Protein AF-A0A8C3SAW6-F1 (afdb_monomer_lite)

Foldseek 3Di:
DKDKDWDQDPVRDIDIDIFDQDFDDDDCSSVVSVVVSVVVRVVVVCVVCVVVVVCVVVVVVPPPDDDDDDPDPDDDDPPPPPDPPDDDDDDDDDDDDDD

Radius of gyration: 28.86 Å; chains: 1; bounding box: 41×69×80 Å

Organism: Chelydra serpentina (NCBI:txid8475)

pLDDT: mean 75.07, std 23.41, range [39.38, 98.31]

Structure (mmCIF, N/CA/C/O backbone):
data_AF-A0A8C3SAW6-F1
#
_entry.id   AF-A0A8C3SAW6-F1
#
loop_
_atom_site.group_PDB
_atom_site.id
_atom_site.type_symbol
_atom_site.label_atom_id
_atom_site.label_alt_id
_atom_site.label_comp_id
_atom_site.label_asym_id
_atom_site.label_entity_id
_atom_site.label_seq_id
_atom_site.pdbx_PDB_ins_code
_atom_site.Cartn_x
_atom_site.Cartn_y
_atom_site.Cartn_z
_atom_site.occupancy
_atom_site.B_iso_or_equiv
_atom_site.auth_seq_id
_atom_site.auth_comp_id
_atom_site.auth_asym_id
_atom_site.auth_atom_id
_atom_site.pdbx_PDB_model_num
ATOM 1 N N . MET A 1 1 ? -8.411 8.283 10.492 1.00 90.94 1 MET A N 1
ATOM 2 C CA . MET A 1 1 ? -6.998 7.872 10.304 1.00 90.94 1 MET A CA 1
ATOM 3 C C . MET A 1 1 ? -6.663 7.936 8.809 1.00 90.94 1 MET A C 1
ATOM 5 O O . MET A 1 1 ? -7.595 8.067 8.020 1.00 90.94 1 MET A O 1
ATOM 9 N N . GLU A 1 2 ? -5.395 7.904 8.391 1.00 96.38 2 GLU A N 1
ATOM 10 C CA . GLU A 1 2 ? -5.008 7.918 6.964 1.00 96.38 2 GLU A CA 1
ATOM 11 C C . GLU A 1 2 ? -3.872 6.923 6.704 1.00 96.38 2 GLU A C 1
ATOM 13 O O . GLU A 1 2 ? -2.884 6.913 7.435 1.00 96.38 2 GLU A O 1
ATOM 18 N N . LEU A 1 3 ? -4.013 6.113 5.654 1.00 97.88 3 LEU A N 1
ATOM 19 C CA . LEU A 1 3 ? -2.949 5.281 5.104 1.00 97.88 3 LEU A CA 1
ATOM 20 C C . LEU A 1 3 ? -2.264 6.026 3.963 1.00 97.88 3 LEU A C 1
ATOM 22 O O . LEU A 1 3 ? -2.924 6.637 3.119 1.00 97.88 3 LEU A O 1
ATOM 26 N N . ARG A 1 4 ? -0.934 5.957 3.933 1.00 97.62 4 ARG A N 1
ATOM 27 C CA . ARG A 1 4 ? -0.100 6.603 2.919 1.00 97.62 4 ARG A CA 1
ATOM 28 C C . ARG A 1 4 ? 0.845 5.592 2.302 1.00 97.62 4 ARG A C 1
ATOM 30 O O . ARG A 1 4 ? 1.463 4.812 3.019 1.00 97.62 4 ARG A O 1
ATOM 37 N N . ALA A 1 5 ? 1.003 5.674 0.991 1.00 96.62 5 ALA A N 1
ATOM 38 C CA . ALA A 1 5 ? 2.035 4.960 0.258 1.00 96.62 5 ALA A CA 1
ATOM 39 C C . ALA A 1 5 ? 2.604 5.856 -0.845 1.00 96.62 5 ALA A C 1
ATOM 41 O O . ALA A 1 5 ? 2.051 6.910 -1.167 1.00 96.62 5 ALA A O 1
ATOM 42 N N . GLN A 1 6 ? 3.725 5.444 -1.424 1.00 97.31 6 GLN A N 1
ATOM 43 C CA . GLN A 1 6 ? 4.309 6.113 -2.575 1.00 97.31 6 GLN A CA 1
ATOM 44 C C . GLN A 1 6 ? 4.946 5.072 -3.485 1.00 97.31 6 GLN A C 1
ATOM 46 O O . GLN A 1 6 ? 5.821 4.324 -3.056 1.00 97.31 6 GLN A O 1
ATOM 51 N N . LEU A 1 7 ? 4.534 5.062 -4.749 1.00 94.75 7 LEU A N 1
ATOM 52 C CA . LEU A 1 7 ? 5.205 4.295 -5.786 1.00 94.75 7 LEU A CA 1
ATOM 53 C C . LEU A 1 7 ? 6.281 5.176 -6.422 1.00 94.75 7 LEU A C 1
ATOM 55 O O . LEU A 1 7 ? 5.993 6.297 -6.842 1.00 94.75 7 LEU A O 1
ATOM 59 N N . THR A 1 8 ? 7.514 4.684 -6.484 1.00 94.94 8 THR A N 1
ATOM 60 C CA . THR A 1 8 ? 8.613 5.371 -7.174 1.00 94.94 8 THR A CA 1
ATOM 61 C C . THR A 1 8 ? 8.993 4.549 -8.397 1.00 94.94 8 THR A C 1
ATOM 63 O O . THR A 1 8 ? 9.348 3.380 -8.262 1.00 94.94 8 THR A O 1
ATOM 66 N N . GLY A 1 9 ? 8.851 5.134 -9.586 1.00 90.75 9 GLY A N 1
ATOM 67 C CA . GLY A 1 9 ? 9.210 4.484 -10.844 1.00 90.75 9 GLY A CA 1
ATOM 68 C C . GLY A 1 9 ? 10.723 4.447 -11.075 1.00 90.75 9 GLY A C 1
ATOM 69 O O . GLY A 1 9 ? 11.488 5.139 -10.401 1.00 90.75 9 GLY A O 1
ATOM 70 N N . ARG A 1 10 ? 11.161 3.653 -12.063 1.00 88.12 10 ARG A N 1
ATOM 71 C CA . ARG A 1 10 ? 12.571 3.613 -12.508 1.00 88.12 10 ARG A CA 1
ATOM 72 C C . ARG A 1 10 ? 13.034 4.955 -13.094 1.00 88.12 10 ARG A C 1
ATOM 74 O O . ARG A 1 10 ? 14.209 5.283 -13.029 1.00 88.12 10 ARG A O 1
ATOM 81 N N . ASP A 1 11 ? 12.092 5.734 -13.615 1.00 89.31 11 ASP A N 1
ATOM 82 C CA . ASP A 1 11 ? 12.245 7.118 -14.075 1.00 89.31 11 ASP A CA 1
ATOM 83 C C . ASP A 1 11 ? 12.374 8.138 -12.926 1.00 89.31 11 ASP A C 1
ATOM 85 O O . ASP A 1 11 ? 12.476 9.339 -13.164 1.00 89.31 11 ASP A O 1
ATOM 89 N N . GLY A 1 12 ? 12.335 7.680 -11.669 1.00 94.06 12 GLY A N 1
ATOM 90 C CA . GLY A 1 12 ? 12.353 8.532 -10.484 1.00 94.06 12 GLY A CA 1
ATOM 91 C C . GLY A 1 12 ? 11.021 9.229 -10.204 1.00 94.06 12 GLY A C 1
ATOM 92 O O . GLY A 1 12 ? 10.914 9.946 -9.204 1.00 94.06 12 GLY A O 1
ATOM 93 N N . GLN A 1 13 ? 9.990 9.009 -11.029 1.00 93.50 13 GLN A N 1
ATOM 94 C CA . GLN A 1 13 ? 8.689 9.633 -10.830 1.00 93.50 13 GLN A CA 1
ATOM 95 C C . GLN A 1 13 ? 8.015 9.076 -9.582 1.00 93.50 13 GLN A C 1
ATOM 97 O O . GLN A 1 13 ? 7.874 7.862 -9.402 1.00 93.50 13 GLN A O 1
ATOM 102 N N . LYS A 1 14 ? 7.563 9.986 -8.720 1.00 95.94 14 LYS A N 1
ATOM 103 C CA . LYS A 1 14 ? 6.910 9.664 -7.451 1.00 95.94 14 LYS A CA 1
ATOM 104 C C . LYS A 1 14 ? 5.403 9.802 -7.598 1.00 95.94 14 LYS A C 1
ATOM 106 O O . LYS A 1 14 ? 4.897 10.873 -7.917 1.00 95.94 14 LYS A O 1
ATOM 111 N N . ARG A 1 15 ? 4.682 8.725 -7.310 1.00 95.06 15 ARG A N 1
ATOM 112 C CA . ARG A 1 15 ? 3.219 8.653 -7.345 1.00 95.06 15 ARG A CA 1
ATOM 113 C C . ARG A 1 15 ? 2.695 8.403 -5.928 1.00 95.06 15 ARG A C 1
ATOM 115 O O . ARG A 1 15 ? 2.750 7.262 -5.460 1.00 95.06 15 ARG A O 1
ATOM 122 N N . PRO A 1 16 ? 2.267 9.451 -5.199 1.00 97.00 16 PRO A N 1
ATOM 123 C CA . PRO A 1 16 ? 1.742 9.302 -3.848 1.00 97.00 16 PRO A CA 1
ATOM 124 C C . PRO A 1 16 ? 0.322 8.725 -3.860 1.00 97.00 16 PRO A C 1
ATOM 126 O O . PRO A 1 16 ? -0.489 9.049 -4.721 1.00 97.00 16 PRO A O 1
ATOM 129 N N . LEU A 1 17 ? 0.016 7.919 -2.848 1.00 97.50 17 LEU A N 1
ATOM 130 C CA . LEU A 1 17 ? -1.282 7.300 -2.599 1.00 97.50 17 LEU A CA 1
ATOM 131 C C . LEU A 1 17 ? -1.735 7.649 -1.185 1.00 97.50 17 LEU A C 1
ATOM 133 O O . LEU A 1 17 ? -0.938 7.610 -0.241 1.00 97.50 17 LEU A O 1
ATOM 137 N N . ARG A 1 18 ? -3.013 7.997 -1.034 1.00 97.75 18 ARG A N 1
ATOM 138 C CA . ARG A 1 18 ? -3.614 8.334 0.259 1.00 97.75 18 ARG A CA 1
ATOM 139 C C . ARG A 1 18 ? -5.004 7.730 0.357 1.00 97.75 18 ARG A C 1
ATOM 141 O O . ARG A 1 18 ? -5.836 7.961 -0.515 1.00 97.75 18 ARG A O 1
ATOM 148 N N . VAL A 1 19 ? -5.260 7.012 1.444 1.00 98.00 19 VAL A N 1
ATOM 149 C CA . VAL A 1 19 ? -6.573 6.439 1.745 1.00 98.00 19 VAL A CA 1
ATOM 150 C C . VAL A 1 19 ? -7.003 6.887 3.131 1.00 98.00 19 VAL A C 1
ATOM 152 O O . VAL A 1 19 ? -6.382 6.555 4.144 1.00 98.00 19 VAL A O 1
ATOM 155 N N . ARG A 1 20 ? -8.093 7.652 3.190 1.00 97.25 20 ARG A N 1
ATOM 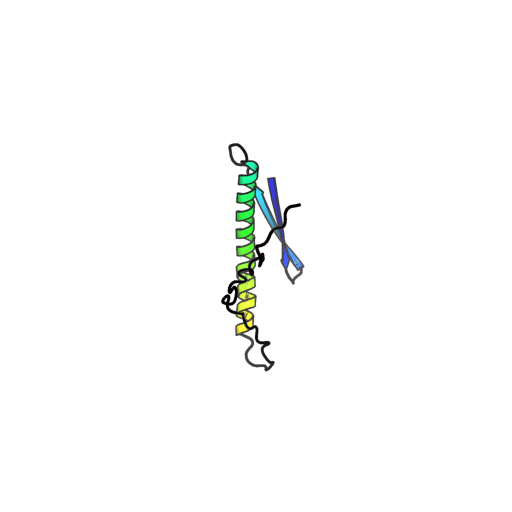156 C CA . ARG A 1 20 ? -8.691 8.052 4.461 1.00 97.25 20 ARG A CA 1
ATOM 157 C C . ARG A 1 20 ? -9.471 6.872 5.033 1.00 97.25 20 ARG A C 1
ATOM 159 O O . ARG A 1 20 ? -10.407 6.391 4.413 1.00 97.25 20 ARG A O 1
ATOM 166 N N . CYS A 1 21 ? -9.103 6.443 6.233 1.00 96.75 21 CYS A N 1
ATOM 167 C CA . CYS A 1 21 ? -9.790 5.375 6.951 1.00 96.75 21 CYS A CA 1
ATOM 168 C C . CYS A 1 21 ? -10.818 6.006 7.894 1.00 96.75 21 CYS A C 1
ATOM 170 O O . CYS A 1 21 ? -10.435 6.643 8.891 1.00 96.75 21 CYS A O 1
ATOM 172 N N . GLN A 1 22 ? -12.106 5.871 7.564 1.00 95.44 22 GLN A N 1
ATOM 173 C CA . GLN A 1 22 ? -13.185 6.208 8.490 1.00 95.44 22 GLN A CA 1
ATOM 174 C C . GLN A 1 22 ? -13.390 5.064 9.493 1.00 95.44 22 GLN A C 1
ATOM 176 O O . GLN A 1 22 ? -13.486 3.913 9.068 1.00 95.44 22 GLN A O 1
ATOM 181 N N . PRO A 1 23 ? -13.458 5.358 10.803 1.00 94.12 23 PRO A N 1
ATOM 182 C CA . PRO A 1 23 ? -13.856 4.365 11.789 1.00 94.12 23 PRO A CA 1
ATOM 183 C C . PRO A 1 23 ? -15.313 3.955 11.559 1.00 94.12 23 PRO A C 1
ATOM 185 O O . PRO A 1 23 ? -16.151 4.774 11.178 1.00 94.12 23 PRO A O 1
ATOM 188 N N . GLU A 1 24 ? -15.605 2.686 11.808 1.00 95.00 24 GLU A N 1
ATOM 189 C CA . GLU A 1 24 ? -16.961 2.148 11.756 1.00 95.00 24 GLU A CA 1
ATOM 190 C C . GLU A 1 24 ? -17.617 2.158 13.142 1.00 95.00 24 GLU A C 1
ATOM 192 O O . GLU A 1 24 ? -16.961 2.373 14.160 1.00 95.00 24 GLU A O 1
ATOM 197 N N . ALA A 1 25 ? -18.929 1.932 13.198 1.00 95.62 25 ALA A N 1
ATOM 198 C CA . ALA A 1 25 ? -19.656 1.896 14.462 1.00 95.62 25 ALA A CA 1
ATOM 199 C C . ALA A 1 25 ? -19.320 0.640 15.296 1.00 95.62 25 ALA A C 1
ATOM 201 O O . ALA A 1 25 ? -18.985 -0.426 14.766 1.00 95.62 25 ALA A O 1
ATOM 202 N N . GLY A 1 26 ? -19.467 0.765 16.619 1.00 96.06 26 GLY A N 1
ATOM 203 C CA . GLY A 1 26 ? -19.337 -0.330 17.585 1.00 96.06 26 GLY A CA 1
ATOM 204 C C . GLY A 1 26 ? -17.907 -0.626 18.047 1.00 96.06 26 GLY A C 1
ATOM 205 O O . GLY A 1 26 ? -16.928 -0.063 17.557 1.00 96.06 26 GLY A O 1
ATOM 206 N N . ALA A 1 27 ? -17.782 -1.552 19.003 1.00 95.56 27 ALA A N 1
ATOM 207 C CA . ALA A 1 27 ? -16.489 -1.977 19.535 1.00 95.56 27 ALA A CA 1
ATOM 208 C C . ALA A 1 27 ? -15.583 -2.517 18.412 1.00 95.56 27 ALA A C 1
ATOM 210 O O . ALA A 1 27 ? -16.024 -3.308 17.570 1.00 95.56 27 ALA A O 1
ATOM 211 N N . GLY A 1 28 ? -14.332 -2.053 18.373 1.00 94.69 28 GLY A N 1
ATOM 212 C CA . GLY A 1 28 ? -13.365 -2.403 17.324 1.00 94.69 28 GLY A CA 1
ATOM 213 C C . GLY A 1 28 ? -13.616 -1.744 15.960 1.00 94.69 28 GLY A C 1
ATOM 214 O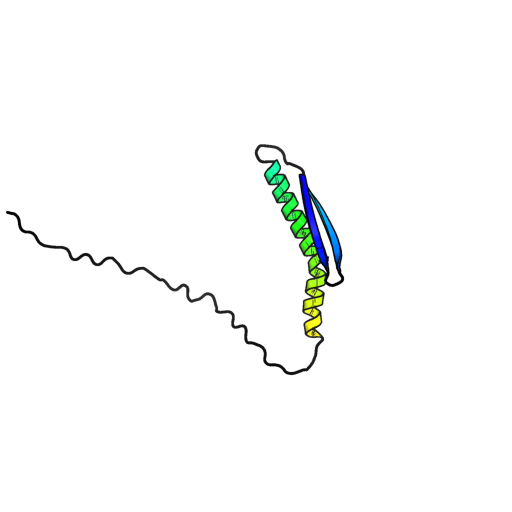 O . GLY A 1 28 ? -12.986 -2.127 14.975 1.00 94.69 28 GLY A O 1
ATOM 215 N N . GLY A 1 29 ? -14.519 -0.763 15.873 1.00 96.31 29 GLY A N 1
ATOM 216 C CA . GLY A 1 29 ? -14.837 -0.067 14.624 1.00 96.31 29 GLY A CA 1
ATOM 217 C C . GLY A 1 29 ? -13.656 0.678 13.993 1.00 96.31 29 GLY A C 1
ATOM 218 O O . GLY A 1 29 ? -13.579 0.794 12.771 1.00 96.31 29 GLY A O 1
ATOM 219 N N . GLU A 1 30 ? -12.683 1.107 14.797 1.00 95.62 30 GLU A N 1
ATOM 220 C CA . GLU A 1 30 ? -11.427 1.692 14.314 1.00 95.62 30 GLU A CA 1
ATOM 221 C C . GLU A 1 30 ? -10.589 0.687 13.512 1.00 95.62 30 GLU A C 1
ATOM 223 O O . GLU A 1 30 ? -10.118 1.012 12.421 1.00 95.62 30 GLU A O 1
ATOM 228 N N . LEU A 1 31 ? -10.451 -0.545 14.018 1.00 96.62 31 LEU A N 1
ATOM 229 C CA . LEU A 1 31 ? -9.708 -1.610 13.343 1.00 96.62 31 LEU A CA 1
ATOM 230 C C . LEU A 1 31 ? -10.413 -2.039 12.054 1.00 96.62 31 LEU A C 1
ATOM 232 O O . LEU A 1 31 ? -9.758 -2.205 11.028 1.00 96.62 31 LEU A O 1
ATOM 236 N N . ARG A 1 32 ? -11.746 -2.166 12.074 1.00 97.38 32 ARG A N 1
ATOM 237 C CA . ARG A 1 32 ? -12.513 -2.478 10.857 1.00 97.38 32 ARG A CA 1
ATOM 238 C C . ARG A 1 32 ? -12.358 -1.390 9.791 1.00 97.38 32 ARG A C 1
ATOM 240 O O . ARG A 1 32 ? -12.058 -1.699 8.639 1.00 97.38 32 ARG A O 1
ATOM 247 N N . GLY A 1 33 ? -12.436 -0.121 10.195 1.00 97.25 33 GLY A N 1
ATOM 248 C CA . GLY A 1 33 ? -12.167 1.017 9.316 1.00 97.25 33 GLY A CA 1
ATOM 249 C C . GLY A 1 33 ? -10.759 0.996 8.708 1.00 97.25 33 GLY A C 1
ATOM 250 O O . GLY A 1 33 ? -10.585 1.322 7.533 1.00 97.25 33 GLY A O 1
ATOM 251 N N . LEU A 1 34 ? -9.755 0.566 9.480 1.00 97.62 34 LEU A N 1
ATOM 252 C CA . LEU A 1 34 ? -8.382 0.395 9.000 1.00 97.62 34 LEU A CA 1
ATOM 253 C C . LEU A 1 34 ? -8.255 -0.750 7.985 1.00 97.62 34 LEU A C 1
ATOM 255 O O . LEU A 1 34 ? -7.644 -0.557 6.938 1.00 97.62 34 LEU A O 1
ATOM 259 N N . LEU A 1 35 ? -8.841 -1.919 8.262 1.00 97.69 35 LEU A N 1
A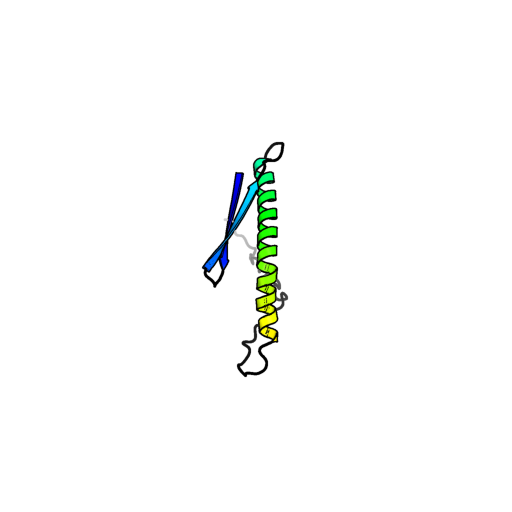TOM 260 C CA . LEU A 1 35 ? -8.821 -3.074 7.352 1.00 97.69 35 LEU A CA 1
ATOM 261 C C . LEU A 1 35 ? -9.495 -2.751 6.012 1.00 97.69 35 LEU A C 1
ATOM 263 O O . LEU A 1 35 ? -8.991 -3.118 4.947 1.00 97.69 35 LEU A O 1
ATOM 267 N N . ARG A 1 36 ? -10.598 -1.996 6.056 1.00 97.75 36 ARG A N 1
ATOM 268 C CA . ARG A 1 36 ? -11.258 -1.480 4.854 1.00 97.75 36 ARG A CA 1
ATOM 269 C C . ARG A 1 36 ? -10.342 -0.540 4.074 1.00 97.75 36 ARG A C 1
ATOM 271 O O . ARG A 1 36 ? -10.188 -0.704 2.867 1.00 97.75 36 ARG A O 1
ATOM 278 N N . GLY A 1 37 ? -9.706 0.410 4.757 1.00 97.94 37 GLY A N 1
ATOM 279 C CA . GLY A 1 37 ? -8.745 1.317 4.130 1.00 97.94 37 GLY A CA 1
ATOM 280 C C . GLY A 1 37 ? -7.540 0.588 3.526 1.00 97.94 37 GLY A C 1
ATOM 281 O O . 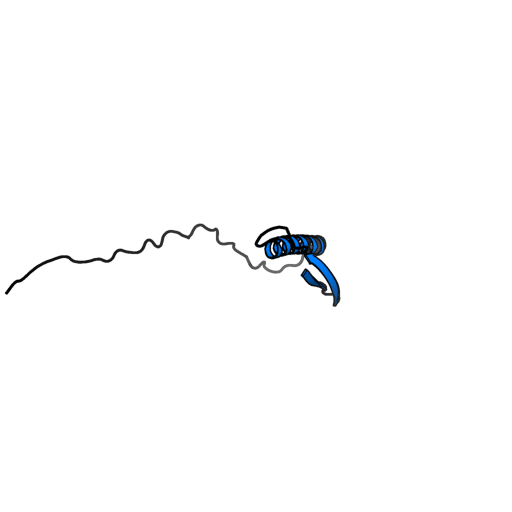GLY A 1 37 ? -7.070 0.964 2.455 1.00 97.94 37 GLY A O 1
ATOM 282 N N . LEU A 1 38 ? -7.059 -0.481 4.169 1.00 98.12 38 LEU A N 1
ATOM 283 C CA . LEU A 1 38 ? -5.962 -1.301 3.655 1.00 98.12 38 LEU A CA 1
ATOM 284 C C . LEU A 1 38 ? -6.358 -2.032 2.369 1.00 98.12 38 LEU A C 1
ATOM 286 O O . LEU A 1 38 ? -5.587 -2.031 1.412 1.00 98.12 38 LEU A O 1
ATOM 290 N N . SER A 1 39 ? -7.568 -2.593 2.327 1.00 98.31 39 SER A N 1
ATOM 291 C CA . SER A 1 39 ? -8.103 -3.253 1.127 1.00 98.31 39 SER A CA 1
ATOM 292 C C . SER A 1 39 ? -8.214 -2.265 -0.042 1.00 98.31 39 SER A C 1
ATOM 294 O O . SER A 1 39 ? -7.739 -2.540 -1.138 1.00 98.31 39 SER A O 1
ATOM 296 N N . GLN A 1 40 ? -8.720 -1.053 0.213 1.00 98.25 40 GLN A N 1
ATOM 297 C CA . GLN A 1 40 ? -8.781 0.015 -0.793 1.00 98.25 40 GLN A CA 1
ATOM 298 C C . GLN A 1 40 ? -7.395 0.441 -1.294 1.00 98.25 40 GLN A C 1
ATOM 300 O O . GLN A 1 40 ? -7.209 0.691 -2.484 1.00 98.25 40 GLN A O 1
ATOM 305 N N . LEU A 1 41 ? -6.407 0.542 -0.400 1.00 98.19 41 LEU A N 1
ATOM 306 C CA . LEU A 1 41 ? -5.041 0.868 -0.800 1.00 98.19 41 LEU A CA 1
ATOM 307 C C . LEU A 1 41 ? -4.444 -0.240 -1.678 1.00 98.19 41 LEU A C 1
ATOM 309 O O . LEU A 1 41 ? -3.785 0.070 -2.668 1.00 98.19 41 LEU A O 1
ATOM 313 N N . GLN A 1 42 ? -4.692 -1.510 -1.343 1.00 98.00 42 GLN A N 1
ATOM 314 C CA . GLN A 1 42 ? -4.258 -2.651 -2.148 1.00 98.00 42 GLN A CA 1
ATOM 315 C C . GLN A 1 42 ? -4.844 -2.584 -3.562 1.00 98.00 42 GLN A C 1
ATOM 317 O O . GLN A 1 42 ? -4.088 -2.671 -4.523 1.00 98.00 42 GLN A O 1
ATOM 322 N N . GLU A 1 43 ? -6.150 -2.347 -3.698 1.00 98.12 43 GLU A N 1
ATOM 323 C CA . GLU A 1 43 ? -6.812 -2.192 -5.000 1.00 98.12 43 GLU A CA 1
ATOM 324 C C . GLU A 1 43 ? -6.191 -1.062 -5.835 1.00 98.12 43 GLU A C 1
ATOM 326 O O . GLU A 1 43 ? -5.885 -1.253 -7.013 1.00 98.12 43 GLU A O 1
ATOM 331 N N . GLN A 1 44 ? -5.941 0.103 -5.226 1.00 97.31 44 GLN A N 1
ATOM 332 C CA . GLN A 1 44 ? -5.309 1.235 -5.914 1.00 97.31 44 GLN A CA 1
ATOM 333 C C . GLN A 1 44 ? -3.880 0.915 -6.369 1.00 97.31 44 GLN A C 1
ATOM 335 O O . GLN A 1 44 ? -3.492 1.267 -7.484 1.00 97.31 44 GLN A O 1
ATOM 340 N N . VAL A 1 45 ? -3.093 0.239 -5.528 1.00 96.25 45 VAL A N 1
ATOM 341 C CA . VAL A 1 45 ? -1.733 -0.193 -5.881 1.00 96.25 45 VAL A CA 1
ATOM 342 C C . VAL A 1 45 ? -1.774 -1.212 -7.017 1.00 96.25 45 VAL A C 1
ATOM 344 O O . VAL A 1 45 ? -1.045 -1.055 -7.994 1.00 96.25 45 VAL A O 1
ATOM 347 N N . SER A 1 46 ? -2.647 -2.216 -6.936 1.00 96.25 46 SER A N 1
ATOM 348 C CA . SER A 1 46 ? -2.815 -3.226 -7.982 1.00 96.25 46 SER A CA 1
ATOM 349 C C . SER A 1 46 ? -3.220 -2.601 -9.314 1.00 96.25 46 SER A C 1
ATOM 351 O O . SER A 1 46 ? -2.620 -2.923 -10.335 1.00 96.25 46 SER A O 1
ATOM 353 N N . ALA A 1 47 ? -4.161 -1.654 -9.316 1.00 95.38 47 ALA A N 1
ATOM 354 C CA . ALA A 1 47 ? -4.571 -0.942 -10.525 1.00 95.38 47 ALA A CA 1
ATOM 355 C C . ALA A 1 47 ? -3.427 -0.121 -11.148 1.00 95.38 47 ALA A C 1
ATOM 357 O O . ALA A 1 47 ? -3.308 -0.055 -12.370 1.00 95.38 47 ALA A O 1
ATOM 358 N N . LEU A 1 48 ? -2.559 0.480 -10.326 1.00 93.56 48 LEU A N 1
ATOM 359 C CA . LEU A 1 48 ? -1.388 1.217 -10.810 1.00 93.56 48 LEU A CA 1
ATOM 360 C C . LEU A 1 48 ? -0.289 0.308 -11.366 1.00 93.56 48 LEU A C 1
ATOM 362 O O . LEU A 1 48 ? 0.417 0.707 -12.294 1.00 93.56 48 LEU A O 1
ATOM 366 N N . LEU A 1 49 ? -0.111 -0.876 -10.780 1.00 93.12 49 LEU A N 1
ATOM 367 C CA . LEU A 1 49 ? 0.919 -1.827 -11.191 1.00 93.12 49 LEU A CA 1
ATOM 368 C C . LEU A 1 49 ? 0.489 -2.676 -12.388 1.00 93.12 49 LEU A C 1
ATOM 370 O O . LEU A 1 49 ? 1.345 -2.994 -13.204 1.00 93.12 49 LEU A O 1
ATOM 374 N N . ALA A 1 50 ? -0.801 -2.989 -12.533 1.00 93.94 50 ALA A N 1
ATOM 375 C CA . ALA A 1 50 ? -1.335 -3.804 -13.626 1.00 93.94 50 ALA A CA 1
ATOM 376 C C . ALA A 1 50 ? -0.780 -3.417 -15.014 1.00 93.94 50 ALA A C 1
ATOM 378 O O . ALA A 1 50 ? -0.137 -4.258 -15.637 1.00 93.94 50 ALA A O 1
ATOM 379 N N . PRO A 1 51 ? -0.890 -2.159 -15.490 1.00 91.00 51 PRO A N 1
ATOM 380 C CA . PRO A 1 51 ? -0.351 -1.797 -16.802 1.00 91.00 51 PRO A CA 1
ATOM 381 C C . PRO A 1 51 ? 1.179 -1.898 -16.885 1.00 91.00 51 PRO A C 1
ATOM 383 O O . PRO A 1 51 ? 1.710 -2.141 -17.963 1.00 91.00 51 PRO A O 1
ATOM 386 N N . LEU A 1 52 ? 1.903 -1.719 -15.774 1.00 88.56 52 LEU A N 1
ATOM 387 C CA . LEU A 1 52 ? 3.366 -1.833 -15.747 1.00 88.56 52 LEU A CA 1
ATOM 388 C C . LEU A 1 52 ? 3.815 -3.297 -15.846 1.00 88.56 52 LEU A C 1
ATOM 390 O O . LEU A 1 52 ? 4.791 -3.594 -16.528 1.00 88.56 52 LEU A O 1
ATOM 394 N N . VAL A 1 53 ? 3.084 -4.204 -15.196 1.00 89.00 53 VAL A N 1
ATOM 395 C CA . VAL A 1 53 ? 3.324 -5.651 -15.265 1.00 89.00 53 VAL A CA 1
ATOM 396 C C . VAL A 1 53 ? 3.010 -6.186 -16.662 1.00 89.00 53 VAL A C 1
ATOM 398 O O . VAL A 1 53 ? 3.789 -6.972 -17.197 1.00 89.00 53 VAL A O 1
ATOM 401 N N . GLU A 1 54 ? 1.927 -5.718 -17.288 1.00 89.81 54 GLU A N 1
ATOM 402 C CA . GLU A 1 54 ? 1.593 -6.070 -18.675 1.00 89.81 54 GLU A CA 1
ATOM 403 C C . GLU A 1 54 ? 2.655 -5.570 -19.664 1.00 89.81 54 GLU A C 1
ATOM 405 O O . GLU A 1 54 ? 3.059 -6.304 -20.563 1.00 89.81 54 GLU A O 1
ATOM 410 N N . GLN A 1 55 ? 3.173 -4.350 -19.483 1.00 86.12 55 GLN A N 1
ATOM 411 C CA . GLN A 1 55 ? 4.279 -3.828 -20.297 1.00 86.12 55 GLN A CA 1
ATOM 412 C C . GLN A 1 55 ? 5.556 -4.665 -20.148 1.00 86.12 55 GLN A C 1
ATOM 414 O O . GLN A 1 55 ? 6.229 -4.935 -21.143 1.00 86.12 55 GLN A O 1
ATOM 419 N N . GLU A 1 56 ? 5.889 -5.096 -18.929 1.00 82.88 56 GLU A N 1
ATOM 420 C CA . GLU A 1 56 ? 7.066 -5.937 -18.681 1.00 82.88 56 GLU A CA 1
ATOM 421 C C . GLU A 1 56 ? 6.884 -7.351 -19.262 1.00 82.88 56 GLU A C 1
ATOM 423 O O . GLU A 1 56 ? 7.799 -7.893 -19.882 1.00 82.88 56 GLU A O 1
ATOM 428 N N . SER A 1 57 ? 5.677 -7.912 -19.153 1.00 81.56 57 SER A N 1
ATOM 429 C CA . SER A 1 57 ? 5.342 -9.249 -19.661 1.00 81.56 57 SER A CA 1
ATOM 430 C C . SER A 1 57 ? 5.240 -9.289 -21.191 1.00 81.56 57 SER A C 1
ATOM 432 O O . SER A 1 57 ? 5.742 -10.215 -21.826 1.00 81.56 57 SER A O 1
ATOM 434 N N . GLY A 1 58 ? 4.643 -8.264 -21.808 1.00 66.44 58 GLY A N 1
ATOM 435 C CA . GLY A 1 58 ? 4.535 -8.123 -23.263 1.00 66.44 58 GLY A CA 1
ATOM 436 C C . GLY A 1 58 ? 5.853 -7.735 -23.941 1.00 66.44 58 GLY A C 1
ATOM 437 O O . GLY A 1 58 ? 6.109 -8.150 -25.072 1.00 66.44 58 GLY A O 1
ATOM 438 N N . GLY A 1 59 ? 6.734 -7.006 -23.246 1.00 56.62 59 GLY A N 1
ATOM 439 C CA . GLY A 1 59 ? 8.068 -6.647 -23.739 1.00 56.62 59 GLY A CA 1
ATOM 440 C C . GLY A 1 59 ? 9.008 -7.844 -23.936 1.00 56.62 59 GLY A C 1
ATOM 441 O O . GLY A 1 59 ? 9.906 -7.785 -24.774 1.00 56.62 59 GLY A O 1
ATOM 442 N N . LEU A 1 60 ? 8.771 -8.958 -23.235 1.00 53.72 60 LEU A N 1
ATOM 443 C CA . LEU A 1 60 ? 9.523 -10.206 -23.411 1.00 53.72 60 LEU A CA 1
ATOM 444 C C . LEU A 1 60 ? 9.097 -11.003 -24.657 1.00 53.72 60 LEU A C 1
ATOM 446 O O . LEU A 1 60 ? 9.889 -11.787 -25.172 1.00 53.72 60 LEU A O 1
ATOM 450 N N . ALA A 1 61 ? 7.885 -10.789 -25.179 1.00 49.00 61 ALA A N 1
ATOM 451 C CA . ALA A 1 61 ? 7.387 -11.484 -26.372 1.00 49.00 61 ALA A CA 1
ATOM 452 C C . ALA A 1 61 ? 7.835 -10.834 -27.699 1.00 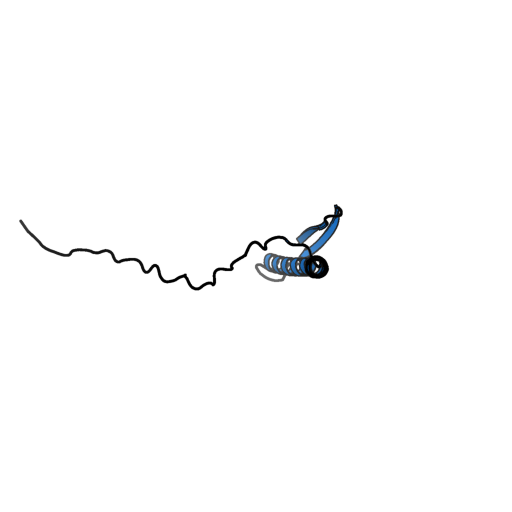49.00 61 ALA A C 1
ATOM 454 O O . ALA A 1 61 ? 7.732 -11.459 -28.753 1.00 49.00 61 ALA A O 1
ATOM 455 N N . GLY A 1 62 ? 8.346 -9.595 -27.663 1.00 45.88 62 GLY A N 1
ATOM 456 C CA . GLY A 1 62 ? 8.821 -8.853 -28.841 1.00 45.88 62 GLY A CA 1
ATOM 457 C C . GLY A 1 62 ? 10.329 -8.940 -29.112 1.00 45.88 62 GLY A C 1
ATOM 458 O O . GLY A 1 62 ? 10.782 -8.502 -30.168 1.00 45.88 62 GLY A O 1
ATOM 459 N N . ALA A 1 63 ? 11.119 -9.511 -28.198 1.00 45.41 63 ALA A N 1
ATOM 460 C CA . ALA A 1 63 ? 12.552 -9.734 -28.392 1.00 45.41 63 ALA A CA 1
ATOM 461 C C . ALA A 1 63 ? 12.794 -11.089 -29.078 1.00 45.41 63 ALA A C 1
ATOM 463 O O . ALA A 1 63 ? 13.213 -12.069 -28.464 1.00 45.41 63 ALA A O 1
ATOM 464 N N . GLY A 1 64 ? 12.488 -11.158 -30.373 1.00 46.31 64 GLY A N 1
ATOM 465 C CA . GLY A 1 64 ? 12.833 -12.307 -31.198 1.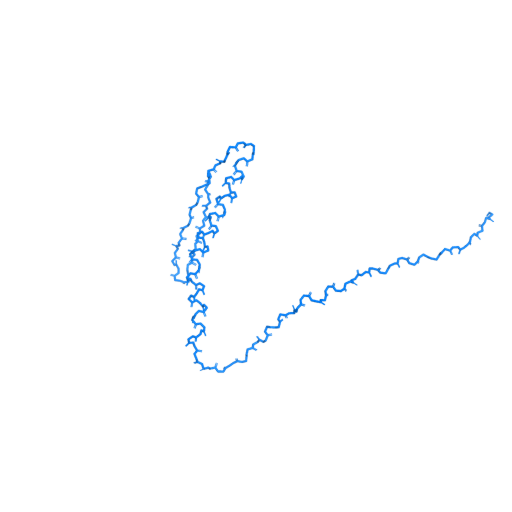00 46.31 64 GLY A CA 1
ATOM 466 C C . GLY A 1 64 ? 14.351 -12.478 -31.342 1.00 46.31 64 GLY A C 1
ATOM 467 O O . GLY A 1 64 ? 15.041 -11.579 -31.809 1.00 46.31 64 GLY A O 1
ATOM 468 N N . THR A 1 65 ? 14.811 -13.702 -31.074 1.00 49.75 65 THR A N 1
ATOM 469 C CA . THR A 1 65 ? 16.019 -14.345 -31.633 1.00 49.75 65 THR A CA 1
ATOM 470 C C . THR A 1 65 ? 17.387 -13.848 -31.138 1.00 49.75 65 THR A C 1
ATOM 472 O O . THR A 1 65 ? 18.050 -13.029 -31.765 1.00 49.75 65 THR A O 1
ATOM 475 N N . GLY A 1 66 ? 17.877 -14.460 -30.057 1.00 39.41 66 GLY A N 1
ATOM 476 C CA . GLY A 1 66 ? 19.275 -14.369 -29.626 1.00 39.41 66 GLY A CA 1
ATOM 477 C C . GLY A 1 66 ? 19.578 -15.368 -28.511 1.00 39.41 66 GLY A C 1
ATOM 478 O O . GLY A 1 66 ? 19.105 -15.211 -27.394 1.00 39.41 66 GLY A O 1
ATOM 479 N N . ALA A 1 67 ? 20.316 -16.423 -28.846 1.00 51.53 67 ALA A N 1
ATOM 480 C CA . ALA A 1 67 ? 20.671 -17.561 -28.002 1.00 51.53 67 ALA A CA 1
ATOM 481 C C . ALA A 1 67 ? 21.213 -17.217 -26.593 1.00 51.53 67 ALA A C 1
ATOM 483 O O . ALA A 1 67 ? 22.094 -16.375 -26.441 1.00 51.53 67 ALA A O 1
ATOM 484 N N . GLY A 1 68 ? 20.774 -17.985 -25.590 1.00 40.62 68 GLY A N 1
ATOM 485 C CA . GLY A 1 68 ? 21.404 -18.107 -24.269 1.00 40.62 68 GLY A CA 1
ATOM 486 C C . GLY A 1 68 ? 20.623 -19.111 -23.409 1.00 40.62 68 GLY A C 1
ATOM 487 O O . GLY A 1 68 ? 19.394 -19.030 -23.393 1.00 40.62 68 GLY A O 1
ATOM 488 N N . PRO A 1 69 ? 21.262 -20.109 -22.767 1.00 46.25 69 PRO A N 1
ATOM 489 C CA . PRO A 1 69 ? 20.551 -21.247 -22.203 1.00 46.25 69 PRO A CA 1
ATOM 490 C C . PRO A 1 69 ? 19.670 -20.795 -21.043 1.00 46.25 69 PRO A C 1
ATOM 492 O O . PRO A 1 69 ? 20.115 -20.180 -20.074 1.00 46.25 69 PRO A O 1
ATOM 495 N N . ARG A 1 70 ? 18.389 -21.117 -21.182 1.00 46.81 70 ARG A N 1
ATOM 496 C CA . ARG A 1 70 ? 17.348 -20.957 -20.180 1.00 46.81 70 ARG A CA 1
ATOM 497 C C . ARG A 1 70 ? 17.763 -21.769 -18.953 1.00 46.81 70 ARG A C 1
ATOM 499 O O . ARG A 1 70 ? 17.757 -22.995 -19.007 1.00 46.81 70 ARG A O 1
ATOM 506 N N . GLY A 1 71 ? 18.150 -21.087 -17.875 1.00 49.56 71 GLY A N 1
ATOM 507 C CA . GLY A 1 71 ? 18.238 -21.702 -16.555 1.00 49.56 71 GLY A CA 1
ATOM 508 C C . GLY A 1 71 ? 16.885 -22.334 -16.254 1.00 49.56 71 GLY A C 1
ATOM 509 O O . GLY A 1 71 ? 15.878 -21.637 -16.130 1.00 49.56 71 GLY A O 1
ATOM 510 N N . GLU A 1 72 ? 16.857 -23.657 -16.265 1.00 47.31 72 GLU A N 1
ATOM 511 C CA . GLU A 1 72 ? 15.673 -24.468 -16.054 1.00 47.31 72 GLU A CA 1
ATOM 512 C C . GLU A 1 72 ? 15.193 -24.260 -14.614 1.00 47.31 72 GLU A C 1
ATOM 514 O O . GLU A 1 72 ? 15.728 -24.827 -13.665 1.00 47.31 72 GLU A O 1
ATOM 519 N N . TRP A 1 73 ? 14.202 -23.386 -14.428 1.00 50.34 73 TRP A N 1
ATOM 520 C CA . TRP A 1 73 ? 13.420 -23.382 -13.201 1.00 50.34 73 TRP A CA 1
ATOM 521 C C . TRP A 1 73 ? 12.509 -24.602 -13.245 1.00 50.34 73 TRP A C 1
ATOM 523 O O . TRP A 1 73 ? 11.500 -24.611 -13.952 1.00 50.34 73 TRP A O 1
ATOM 533 N N . HIS A 1 74 ? 12.894 -25.634 -12.506 1.00 49.28 74 HIS A N 1
ATOM 534 C CA . HIS A 1 74 ? 12.078 -26.813 -12.285 1.00 49.28 74 HIS A CA 1
ATOM 535 C C . HIS A 1 74 ? 11.210 -26.553 -11.041 1.00 49.28 74 HIS A C 1
ATOM 537 O O . HIS A 1 74 ? 11.734 -26.587 -9.925 1.00 49.28 74 HIS A O 1
ATOM 543 N N . PRO A 1 75 ? 9.901 -26.257 -11.166 1.00 52.69 75 PRO A N 1
ATOM 544 C CA . PRO A 1 75 ? 9.033 -26.284 -10.000 1.00 52.69 75 PRO A CA 1
ATOM 545 C C . PRO A 1 75 ? 8.946 -27.738 -9.529 1.00 52.69 75 PRO A C 1
ATOM 547 O O . PRO A 1 75 ? 8.478 -28.612 -10.260 1.00 52.69 75 PRO A O 1
ATOM 550 N N . THR A 1 76 ? 9.427 -28.024 -8.321 1.00 53.84 76 THR A N 1
ATOM 551 C CA . THR A 1 76 ? 9.168 -29.314 -7.683 1.00 53.84 76 THR A CA 1
ATOM 552 C C . THR A 1 76 ? 7.656 -29.434 -7.445 1.00 53.84 76 THR A C 1
ATOM 554 O O . THR A 1 76 ? 7.062 -28.547 -6.825 1.00 53.84 76 THR A O 1
ATOM 557 N N . PRO A 1 77 ? 6.982 -30.480 -7.959 1.00 50.88 77 PRO A N 1
ATOM 558 C CA . PRO A 1 77 ? 5.571 -30.699 -7.661 1.00 50.88 77 PRO A CA 1
ATOM 559 C C . PRO A 1 77 ? 5.400 -31.002 -6.160 1.00 50.88 77 PRO A C 1
ATOM 561 O O . PRO A 1 77 ? 6.269 -31.650 -5.573 1.00 50.88 77 PRO A O 1
ATOM 564 N N . PRO A 1 78 ? 4.290 -30.592 -5.516 1.00 54.78 78 PRO A N 1
ATOM 565 C CA . PRO A 1 78 ? 4.082 -30.747 -4.073 1.00 54.78 78 PRO A CA 1
ATOM 566 C C . PRO A 1 78 ? 3.692 -32.186 -3.674 1.00 54.78 78 PRO A C 1
ATOM 568 O O . PRO A 1 78 ? 2.704 -32.396 -2.978 1.00 54.78 78 PRO A O 1
ATOM 571 N N . SER A 1 79 ? 4.464 -33.189 -4.104 1.00 51.59 79 SER A N 1
ATOM 572 C CA . SER A 1 79 ? 4.159 -34.615 -3.885 1.00 51.59 79 SER A CA 1
ATOM 573 C C . SER A 1 79 ? 5.208 -35.358 -3.050 1.00 51.59 79 SER A C 1
ATOM 575 O O . SER A 1 79 ? 5.315 -36.573 -3.163 1.00 51.59 79 SER A O 1
ATOM 577 N N . GLU A 1 80 ? 5.966 -34.661 -2.197 1.00 50.34 80 GLU A N 1
ATOM 578 C CA . GLU A 1 80 ? 6.910 -35.300 -1.261 1.00 50.34 80 GLU A CA 1
ATOM 579 C C . GLU A 1 80 ? 6.817 -34.763 0.177 1.00 50.34 80 GLU A C 1
ATOM 581 O O . GLU A 1 80 ? 7.786 -34.737 0.927 1.00 50.34 80 GLU A O 1
ATOM 586 N N . ILE A 1 81 ? 5.607 -34.413 0.627 1.00 53.38 81 ILE A N 1
ATOM 587 C CA . ILE A 1 81 ? 5.293 -34.435 2.068 1.00 53.38 81 ILE A CA 1
ATOM 588 C C . ILE A 1 81 ? 4.737 -35.826 2.405 1.00 53.38 81 ILE A C 1
ATOM 590 O O . ILE A 1 81 ? 3.629 -35.982 2.912 1.00 53.38 81 ILE A O 1
ATOM 594 N N . ALA A 1 82 ? 5.496 -36.868 2.064 1.00 49.47 82 ALA A N 1
ATOM 595 C CA . ALA A 1 82 ? 5.233 -38.215 2.537 1.00 49.47 82 ALA A CA 1
ATOM 596 C C . ALA A 1 82 ? 5.854 -38.357 3.932 1.00 49.47 82 ALA A C 1
ATOM 598 O O . ALA A 1 82 ? 7.032 -38.654 4.100 1.00 49.47 82 ALA A O 1
ATOM 599 N N . SER A 1 83 ? 5.017 -38.108 4.937 1.00 50.22 83 SER A N 1
ATOM 600 C CA . SER A 1 83 ? 4.953 -38.921 6.151 1.00 50.22 83 SER A CA 1
ATOM 601 C C . SER A 1 83 ? 6.284 -39.240 6.846 1.00 50.22 83 SER A C 1
ATOM 603 O O . SER A 1 83 ? 6.704 -40.394 6.897 1.00 50.22 83 SER A O 1
ATOM 605 N N . HIS A 1 84 ? 6.861 -38.263 7.551 1.00 42.53 84 HIS A N 1
ATOM 606 C CA . HIS A 1 84 ? 7.643 -38.581 8.751 1.00 42.53 84 HIS A CA 1
ATOM 607 C C . HIS A 1 84 ? 6.674 -38.910 9.900 1.00 42.53 84 HIS A C 1
ATOM 609 O O . HIS A 1 84 ? 6.434 -38.125 10.815 1.00 42.53 84 HIS A O 1
ATOM 615 N N . VAL A 1 85 ? 6.058 -40.090 9.805 1.00 52.88 85 VAL A N 1
ATOM 616 C CA . VAL A 1 85 ? 5.447 -40.764 10.951 1.00 52.88 85 VAL A CA 1
ATOM 617 C C . VAL A 1 85 ? 6.610 -41.211 11.831 1.00 52.88 85 VAL A C 1
ATOM 619 O O . VAL A 1 85 ? 7.435 -42.022 11.415 1.00 52.88 85 VAL A O 1
ATOM 622 N N . GLY A 1 86 ? 6.719 -40.614 13.016 1.00 48.78 86 GLY A N 1
ATOM 623 C CA . GLY A 1 86 ? 7.817 -40.880 13.938 1.00 48.78 86 GLY A CA 1
ATOM 624 C C . GLY A 1 86 ? 7.912 -42.362 14.320 1.00 48.78 86 GLY A C 1
ATOM 625 O O . GLY A 1 86 ? 6.884 -43.007 14.547 1.00 48.78 86 GLY A O 1
ATOM 626 N N . PRO A 1 87 ? 9.121 -42.928 14.453 1.00 42.47 87 PRO A N 1
ATOM 627 C CA . PRO A 1 87 ? 9.261 -44.236 15.061 1.00 42.47 87 PRO A CA 1
ATOM 628 C C . PRO A 1 87 ? 9.205 -44.107 16.591 1.00 42.47 87 PRO A C 1
ATOM 630 O O . PRO A 1 87 ? 10.153 -43.688 17.246 1.00 42.47 87 PRO A O 1
ATOM 633 N N . THR A 1 88 ? 8.037 -44.452 17.135 1.00 45.62 88 THR A N 1
ATOM 634 C CA . THR A 1 88 ? 7.827 -45.351 18.283 1.00 45.62 88 THR A CA 1
ATOM 635 C C . THR A 1 88 ? 9.017 -45.540 19.234 1.00 45.62 88 THR A C 1
ATOM 637 O O . THR A 1 88 ? 9.988 -46.230 18.919 1.00 45.62 88 THR A O 1
ATOM 640 N N . VAL A 1 89 ? 8.866 -45.030 20.462 1.00 42.97 89 VAL A N 1
ATOM 641 C CA . VAL A 1 89 ? 9.653 -45.442 21.634 1.00 42.97 89 VAL A CA 1
ATOM 642 C C . VAL A 1 89 ? 9.529 -46.955 21.805 1.00 42.97 89 VAL A C 1
ATOM 644 O O . VAL A 1 89 ? 8.453 -47.487 22.075 1.00 42.97 89 VAL A O 1
ATOM 647 N N . LYS A 1 90 ? 10.650 -47.660 21.657 1.00 43.62 90 LYS A N 1
ATOM 648 C CA . LYS A 1 90 ? 10.755 -49.085 21.957 1.00 43.62 90 LYS A CA 1
ATOM 649 C C . LYS A 1 90 ? 11.077 -49.229 23.446 1.00 43.62 90 LYS A C 1
ATOM 651 O O . LYS A 1 90 ? 12.238 -49.234 23.836 1.00 43.62 90 LYS A O 1
ATOM 656 N N . SER A 1 91 ? 10.047 -49.304 24.284 1.00 53.78 91 SER A N 1
ATOM 657 C CA . SER A 1 91 ? 10.183 -49.785 25.663 1.00 53.78 91 SER A CA 1
ATOM 658 C C . SER A 1 91 ? 10.366 -51.307 25.656 1.00 53.78 91 SER A C 1
ATOM 660 O O . SER A 1 91 ? 9.501 -52.001 25.120 1.00 53.78 91 SER A O 1
ATOM 662 N N . PRO A 1 92 ? 11.419 -51.870 26.270 1.00 44.38 92 PRO A N 1
ATOM 663 C CA . PRO A 1 92 ? 11.421 -53.270 26.659 1.00 44.38 92 PRO A CA 1
ATOM 664 C C . PRO A 1 92 ? 10.900 -53.398 28.097 1.00 44.38 92 PRO A C 1
ATOM 666 O O . PRO A 1 92 ? 11.531 -52.968 29.061 1.00 44.38 92 PRO A O 1
ATOM 669 N N . LEU A 1 93 ? 9.706 -53.971 28.221 1.00 45.22 93 LEU A N 1
ATOM 670 C CA . LEU A 1 93 ? 9.089 -54.378 29.480 1.00 45.22 93 LEU A CA 1
ATOM 671 C C . LEU A 1 93 ? 9.790 -55.625 30.071 1.00 45.22 93 LEU A C 1
ATOM 673 O O . LEU A 1 93 ? 10.000 -56.595 29.347 1.00 45.22 93 LEU A O 1
ATOM 677 N N . GLY A 1 94 ? 9.983 -55.635 31.400 1.00 39.38 94 GLY A N 1
ATOM 678 C CA . GLY A 1 94 ? 10.083 -56.834 32.267 1.00 39.38 94 GLY A CA 1
ATOM 679 C C . GLY A 1 94 ? 11.513 -57.303 32.597 1.00 39.38 94 GLY A C 1
ATOM 680 O O . GLY A 1 94 ? 12.350 -57.343 31.714 1.00 39.38 94 GLY A O 1
ATOM 681 N N . VAL A 1 95 ? 11.897 -57.722 33.815 1.00 43.09 95 VAL A N 1
ATOM 682 C CA . VAL A 1 95 ? 11.155 -58.365 34.920 1.00 43.09 95 VAL A CA 1
ATOM 683 C C . VAL A 1 95 ? 11.909 -58.193 36.270 1.00 43.09 95 VAL A C 1
ATOM 685 O O . VAL A 1 95 ? 13.122 -58.334 36.327 1.00 43.09 95 VAL A O 1
ATOM 688 N N . ARG A 1 96 ? 11.145 -57.918 37.342 1.00 41.31 96 ARG A N 1
ATOM 689 C CA . ARG A 1 96 ? 11.317 -58.157 38.805 1.00 41.31 96 ARG A CA 1
ATOM 690 C C . ARG A 1 96 ? 12.651 -58.709 39.374 1.00 41.31 96 ARG A C 1
ATOM 692 O O . ARG A 1 96 ? 13.068 -59.794 38.986 1.00 41.31 96 ARG A O 1
ATOM 699 N N . LYS A 1 97 ? 13.064 -58.177 40.543 1.00 39.41 97 LYS A N 1
ATOM 700 C CA . LYS A 1 97 ? 13.173 -58.975 41.791 1.00 39.41 97 LYS A CA 1
ATOM 701 C C . LYS A 1 97 ? 13.035 -58.108 43.055 1.00 39.41 97 LYS A C 1
ATOM 703 O O . LYS A 1 97 ? 13.719 -57.108 43.213 1.00 39.41 97 LYS A O 1
ATOM 708 N N . VAL A 1 98 ? 12.103 -58.529 43.906 1.00 46.12 98 VAL A N 1
ATOM 709 C CA . VAL A 1 98 ? 11.947 -58.175 45.323 1.00 46.12 98 VAL A CA 1
ATOM 710 C C . VAL A 1 98 ? 13.061 -58.868 46.106 1.00 46.12 98 VAL A C 1
ATOM 712 O O . VAL A 1 98 ? 13.220 -60.070 45.899 1.00 46.12 98 VAL A O 1
ATOM 715 N N . THR A 1 99 ? 13.797 -58.122 46.933 1.00 56.78 99 THR A N 1
ATOM 716 C CA . THR A 1 99 ? 14.122 -58.394 48.352 1.00 56.78 99 THR A CA 1
ATOM 717 C C . THR A 1 99 ? 14.866 -57.185 48.904 1.00 56.78 99 THR A C 1
ATOM 719 O O . THR A 1 99 ? 15.832 -56.751 48.240 1.00 56.78 99 THR A O 1
#

Sequence (99 aa):
MELRAQLTGRDGQKRPLRVRCQPEAGAGGELRGLLRGLSQLQEQVSALLAPLVEQESGGLAGAGTGAGPRGEWHPTPPSEIASHVGPTVKSPLGVRKVT

Secondary structure (DSSP, 8-state):
-EEEEEEE-TT--EEEEEEE-PPPSSTTHHHHHHHHHHHHHHHHHHHHHHHHHHHHHHHTTS------------PPPS---------------------

InterPro domains:
  IPR027893 EKC/KEOPS complex subunit GON7, metazoa [PF15387] (3-59)